Protein AF-A0A7V9KQL7-F1 (afdb_monomer_lite)

Radius of gyration: 18.49 Å; chains: 1; bounding box: 31×30×46 Å

Foldseek 3Di:
DPPDDDPFDQDDPPGDPVSVVVRVVVVVVVVVPDDPDLWDQDPVRDIDGPDPPPPPPDDDDDDPPPDDDDDDDDD

pLDDT: mean 73.56, std 21.16, range [33.03, 97.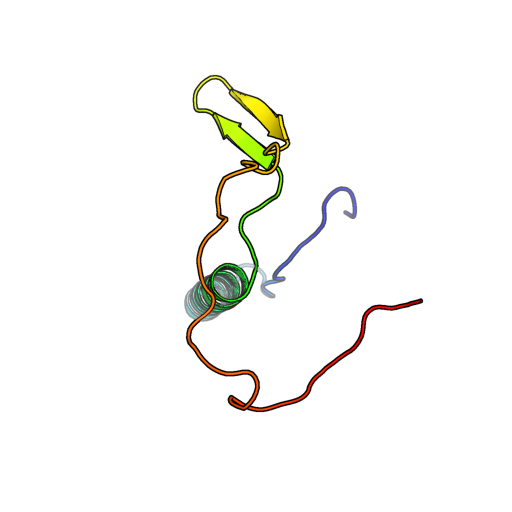38]

Sequence (75 aa):
DRCIPVDVYIPGCPPRPEALLYGLMRLQDIIMREAPSAYIFESDGSVHRRRSLEGDDELQSISERDLGGVVAPAG

Structure (mmCIF, N/CA/C/O backbone):
data_AF-A0A7V9KQL7-F1
#
_entry.id   AF-A0A7V9KQL7-F1
#
loop_
_atom_site.group_PDB
_atom_site.id
_atom_site.type_symbol
_atom_site.label_atom_id
_atom_site.label_alt_id
_atom_site.label_comp_id
_atom_site.label_asym_id
_atom_site.label_entity_id
_atom_site.label_seq_id
_atom_site.pdbx_PDB_ins_code
_atom_site.Cartn_x
_atom_site.Cartn_y
_atom_site.Cartn_z
_atom_site.occupancy
_atom_site.B_iso_or_equiv
_atom_site.auth_seq_id
_atom_site.auth_comp_id
_atom_site.auth_asym_id
_atom_site.auth_atom_id
_atom_site.pdbx_PDB_model_num
ATOM 1 N N . ASP A 1 1 ? -5.162 16.011 6.100 1.00 60.81 1 ASP A N 1
ATOM 2 C CA . ASP A 1 1 ? -4.658 14.641 5.839 1.00 60.81 1 ASP A CA 1
ATOM 3 C C . ASP A 1 1 ? -4.653 14.248 4.359 1.00 60.81 1 ASP A C 1
ATOM 5 O O . ASP A 1 1 ? -5.053 13.146 4.016 1.00 60.81 1 ASP A O 1
ATOM 9 N N . ARG A 1 2 ? -4.201 15.128 3.452 1.00 65.69 2 ARG A N 1
ATOM 10 C CA . ARG A 1 2 ? -4.065 14.820 2.010 1.00 65.69 2 ARG A CA 1
ATOM 11 C C . ARG A 1 2 ? -2.851 15.530 1.399 1.00 65.69 2 ARG A C 1
ATOM 13 O O . ARG A 1 2 ? -2.944 16.129 0.337 1.00 65.69 2 ARG A O 1
ATOM 20 N N . CYS A 1 3 ? -1.737 15.541 2.129 1.00 80.38 3 CYS A N 1
ATOM 21 C CA . CYS A 1 3 ? -0.518 16.219 1.678 1.00 80.38 3 CYS A CA 1
ATOM 22 C C . CYS A 1 3 ? 0.359 15.320 0.796 1.00 80.38 3 CYS A C 1
ATOM 24 O O . CYS A 1 3 ? 1.118 15.838 -0.014 1.00 80.38 3 CYS A O 1
ATOM 26 N N . ILE A 1 4 ? 0.250 13.995 0.946 1.00 82.06 4 ILE A N 1
ATOM 27 C CA . ILE A 1 4 ? 1.049 13.008 0.213 1.00 82.06 4 ILE A CA 1
ATOM 28 C C . ILE A 1 4 ? 0.161 11.880 -0.326 1.00 82.06 4 ILE A C 1
ATOM 30 O O . ILE A 1 4 ? -0.859 11.569 0.304 1.00 82.06 4 ILE A O 1
ATOM 34 N N . PRO A 1 5 ? 0.516 11.287 -1.479 1.00 85.81 5 PRO A N 1
ATOM 35 C CA . PRO A 1 5 ? -0.146 10.087 -1.970 1.00 85.81 5 PRO A CA 1
ATOM 36 C C . PRO A 1 5 ? 0.079 8.924 -0.997 1.00 85.81 5 PRO A C 1
ATOM 38 O O . PRO A 1 5 ? 1.115 8.839 -0.339 1.00 85.81 5 PRO A O 1
ATOM 41 N N . VAL A 1 6 ? -0.924 8.055 -0.891 1.00 88.94 6 VAL A N 1
ATOM 42 C CA . VAL A 1 6 ? -0.895 6.860 -0.045 1.00 88.94 6 VAL A CA 1
ATOM 43 C C . VAL A 1 6 ? -1.172 5.659 -0.934 1.00 88.94 6 VAL A C 1
ATOM 45 O O . VAL A 1 6 ? -2.246 5.584 -1.528 1.00 88.94 6 VAL A O 1
ATOM 48 N N . ASP A 1 7 ? -0.233 4.720 -0.984 1.00 91.94 7 ASP A N 1
ATOM 49 C CA . ASP A 1 7 ? -0.350 3.525 -1.828 1.00 91.94 7 ASP A CA 1
ATOM 50 C C . ASP A 1 7 ? -1.213 2.438 -1.173 1.00 91.94 7 ASP A C 1
ATOM 52 O O . ASP A 1 7 ? -2.007 1.766 -1.832 1.00 91.94 7 ASP A O 1
ATOM 56 N N . VAL A 1 8 ? -1.096 2.271 0.151 1.00 93.25 8 VAL A N 1
ATOM 57 C CA . VAL A 1 8 ? -1.838 1.264 0.924 1.00 93.25 8 VAL A CA 1
ATOM 58 C C . VAL A 1 8 ? -2.332 1.861 2.241 1.00 93.25 8 VAL A C 1
ATOM 60 O O . VAL A 1 8 ? -1.553 2.389 3.030 1.00 93.25 8 VAL A O 1
ATOM 63 N N . TYR A 1 9 ? -3.635 1.734 2.510 1.00 93.62 9 TYR A N 1
ATOM 64 C CA . TYR A 1 9 ? -4.250 2.111 3.785 1.00 93.62 9 TYR A CA 1
ATOM 65 C C . TYR A 1 9 ? -4.530 0.868 4.639 1.00 93.62 9 TYR A C 1
ATOM 67 O O . TYR A 1 9 ? -5.197 -0.061 4.180 1.00 93.62 9 TYR A O 1
ATOM 75 N N . ILE A 1 10 ? -4.050 0.857 5.886 1.00 95.94 10 ILE A N 1
ATOM 76 C CA . ILE A 1 10 ? -4.218 -0.266 6.820 1.00 95.94 10 ILE A CA 1
ATOM 77 C C . ILE A 1 10 ? -5.209 0.146 7.921 1.00 95.94 10 ILE A C 1
ATOM 79 O O . ILE A 1 10 ? -4.873 0.999 8.744 1.00 95.94 10 ILE A O 1
ATOM 83 N N . PRO A 1 11 ? -6.425 -0.432 7.967 1.00 92.38 11 PRO A N 1
ATOM 84 C CA . PRO A 1 11 ? -7.422 -0.064 8.965 1.00 92.38 11 PRO A CA 1
ATOM 85 C C . PRO A 1 11 ? -7.119 -0.669 10.347 1.00 92.38 11 PRO A C 1
ATOM 87 O O . PRO A 1 11 ? -6.703 -1.822 10.466 1.00 92.38 11 PRO A O 1
ATOM 90 N N . GLY A 1 12 ? -7.411 0.095 11.403 1.00 92.06 12 GLY A N 1
ATOM 91 C CA . GLY A 1 12 ? -7.389 -0.358 12.798 1.00 92.06 12 GLY A CA 1
ATOM 92 C C . GLY A 1 12 ? -6.823 0.684 13.767 1.00 92.06 12 GLY A C 1
ATOM 93 O O . GLY A 1 12 ? -6.092 1.583 13.365 1.00 92.06 12 GLY A O 1
ATOM 94 N N . CYS A 1 13 ? -7.167 0.570 15.053 1.00 89.31 13 CYS A N 1
ATOM 95 C CA . CYS A 1 13 ? -6.662 1.452 16.111 1.00 89.31 13 CYS A CA 1
ATOM 96 C C . CYS A 1 13 ? -6.398 0.659 17.411 1.00 89.31 13 CYS A C 1
ATOM 98 O O . CYS A 1 13 ? -7.308 0.526 18.232 1.00 89.31 13 CYS A O 1
ATOM 100 N N . PRO A 1 14 ? -5.181 0.109 17.600 1.00 89.69 14 PRO A N 1
ATOM 101 C CA . PRO A 1 14 ? -4.127 -0.075 16.593 1.00 89.69 14 PRO A CA 1
ATOM 102 C C . PRO A 1 14 ? -4.483 -1.204 15.603 1.00 89.69 14 PRO A C 1
ATOM 104 O O . PRO A 1 14 ? -5.296 -2.076 15.930 1.00 89.69 14 PRO A O 1
ATOM 107 N N . PRO A 1 15 ? -3.922 -1.214 14.381 1.00 95.00 15 PRO A N 1
ATOM 108 C CA . PRO A 1 15 ? -4.095 -2.342 13.474 1.00 95.00 15 PRO A CA 1
ATOM 109 C C . PRO A 1 15 ? -3.542 -3.612 14.119 1.00 95.00 15 PRO A C 1
ATOM 111 O O . PRO A 1 15 ? -2.507 -3.590 14.789 1.00 95.00 15 PRO A O 1
ATOM 114 N N . ARG A 1 16 ? -4.240 -4.733 13.925 1.00 97.25 16 ARG A N 1
ATOM 115 C CA . ARG A 1 16 ? -3.726 -6.021 14.394 1.00 97.25 16 ARG A CA 1
ATOM 116 C C . ARG A 1 16 ? -2.437 -6.383 13.646 1.00 97.25 16 ARG A C 1
ATOM 118 O O . ARG A 1 16 ? -2.308 -6.002 12.479 1.00 97.25 16 ARG A O 1
ATOM 125 N N . PRO A 1 17 ? -1.511 -7.132 14.270 1.00 97.06 17 PRO A N 1
ATOM 126 C CA . PRO A 1 17 ? -0.250 -7.514 13.635 1.00 97.06 17 PRO A CA 1
ATOM 127 C C . PRO A 1 17 ? -0.432 -8.157 12.254 1.00 97.06 17 PRO A C 1
ATOM 129 O O . PRO A 1 17 ? 0.308 -7.846 11.324 1.00 97.06 17 PRO A O 1
ATOM 132 N N . GLU A 1 18 ? -1.464 -8.985 12.085 1.00 97.31 18 GLU A N 1
ATOM 133 C CA . GLU A 1 18 ? -1.768 -9.653 10.818 1.00 97.31 18 GLU A CA 1
ATOM 134 C C . GLU A 1 18 ? -2.210 -8.658 9.737 1.00 97.31 18 GLU A C 1
ATOM 136 O O . GLU A 1 18 ? -1.823 -8.790 8.578 1.00 97.31 18 GLU A O 1
ATOM 141 N N . ALA A 1 19 ? -2.982 -7.631 10.110 1.00 96.50 19 ALA A N 1
ATOM 142 C CA . ALA A 1 19 ? -3.430 -6.589 9.186 1.00 96.50 19 ALA A CA 1
ATOM 143 C C . ALA A 1 19 ? -2.262 -5.706 8.721 1.00 96.50 19 ALA A C 1
ATOM 145 O O . ALA A 1 19 ? -2.198 -5.328 7.550 1.00 96.50 19 ALA A O 1
ATOM 146 N N . LEU A 1 20 ? -1.315 -5.421 9.620 1.00 96.50 20 LEU A N 1
ATOM 147 C CA . LEU A 1 20 ? -0.085 -4.711 9.276 1.00 96.50 20 LEU A CA 1
ATOM 148 C C . LEU A 1 20 ? 0.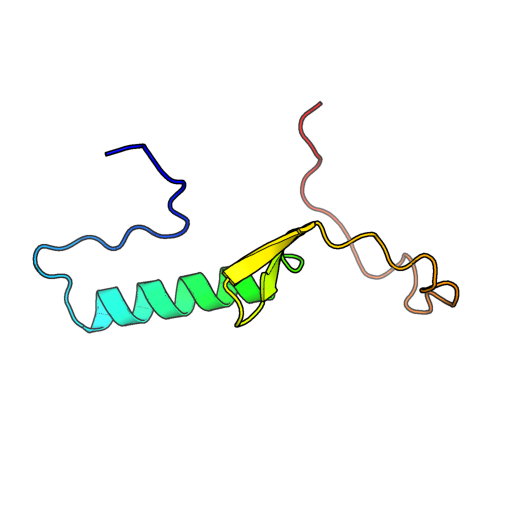772 -5.528 8.298 1.00 96.50 20 LEU A C 1
ATOM 150 O O . LEU A 1 20 ? 1.196 -5.009 7.266 1.00 96.50 20 LEU A O 1
ATOM 154 N N . LEU A 1 21 ? 0.993 -6.811 8.607 1.00 97.38 21 LEU A N 1
ATOM 155 C CA . LEU A 1 21 ? 1.783 -7.710 7.766 1.00 97.38 21 LEU A CA 1
ATOM 156 C C . LEU A 1 21 ? 1.169 -7.848 6.370 1.00 97.38 21 LEU A C 1
ATOM 158 O O . LEU A 1 21 ? 1.880 -7.757 5.373 1.00 97.38 21 LEU A O 1
ATOM 162 N N . TYR A 1 22 ? -0.154 -7.994 6.297 1.00 96.81 22 TYR A N 1
ATOM 163 C CA . TYR A 1 22 ? -0.875 -8.026 5.029 1.00 96.81 22 TYR A CA 1
ATOM 164 C C . TYR A 1 22 ? -0.677 -6.738 4.217 1.00 96.81 22 TYR A C 1
ATOM 166 O O . TYR A 1 22 ? -0.401 -6.802 3.019 1.00 96.81 22 TYR A O 1
ATOM 174 N N . GLY A 1 23 ? -0.754 -5.569 4.861 1.00 96.56 23 GLY A N 1
ATOM 175 C CA . GLY A 1 23 ? -0.477 -4.288 4.207 1.00 96.56 23 GLY A CA 1
ATOM 176 C C . GLY A 1 23 ? 0.938 -4.213 3.627 1.00 96.56 23 GLY A C 1
ATOM 177 O O . GLY A 1 23 ? 1.118 -3.749 2.502 1.00 96.56 23 GLY A O 1
ATOM 178 N N . LEU A 1 24 ? 1.932 -4.740 4.350 1.00 96.50 24 LEU A N 1
ATOM 179 C CA . LEU A 1 24 ? 3.318 -4.793 3.885 1.00 96.50 24 LEU A CA 1
ATOM 180 C C . LEU A 1 24 ? 3.503 -5.749 2.698 1.00 96.50 24 LEU A 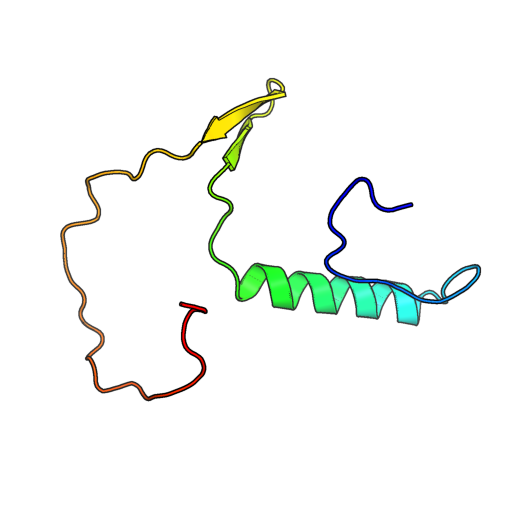C 1
ATOM 182 O O . LEU A 1 24 ? 4.199 -5.407 1.745 1.00 96.50 24 LEU A O 1
ATOM 186 N N . MET A 1 25 ? 2.878 -6.928 2.732 1.00 97.25 25 MET A N 1
ATOM 187 C CA . MET A 1 25 ? 2.906 -7.865 1.602 1.00 97.25 25 MET A CA 1
ATOM 188 C C . MET A 1 25 ? 2.254 -7.247 0.362 1.00 97.25 25 MET A C 1
ATOM 190 O O . MET A 1 25 ? 2.799 -7.331 -0.735 1.00 97.25 25 MET A O 1
ATOM 194 N N . ARG A 1 26 ? 1.135 -6.534 0.540 1.00 95.94 26 ARG A N 1
ATOM 195 C CA . ARG A 1 26 ? 0.458 -5.845 -0.560 1.00 95.94 26 ARG A CA 1
ATOM 196 C C . ARG A 1 26 ? 1.322 -4.748 -1.180 1.00 95.94 26 ARG A C 1
ATOM 198 O O . ARG A 1 26 ? 1.287 -4.584 -2.396 1.00 95.94 26 ARG A O 1
ATOM 205 N N . LEU A 1 27 ? 2.082 -4.018 -0.364 1.00 95.31 27 LEU A N 1
ATOM 206 C CA . LEU A 1 27 ? 3.028 -3.013 -0.845 1.00 95.31 27 LEU A CA 1
ATOM 207 C C . LEU A 1 27 ? 4.173 -3.652 -1.644 1.00 95.31 27 LEU A C 1
ATOM 209 O O . LEU A 1 27 ? 4.530 -3.138 -2.699 1.00 95.31 27 LEU A O 1
ATOM 213 N N . GLN A 1 28 ? 4.705 -4.793 -1.191 1.00 95.81 28 GLN A N 1
ATOM 214 C CA . GLN A 1 28 ? 5.723 -5.537 -1.946 1.00 95.81 28 GLN A CA 1
ATOM 215 C C . GLN A 1 28 ? 5.213 -5.937 -3.337 1.00 95.81 28 GLN A C 1
ATOM 217 O O . GLN A 1 28 ? 5.920 -5.730 -4.321 1.00 95.81 28 GLN A O 1
ATOM 222 N N . ASP A 1 29 ? 3.970 -6.418 -3.442 1.00 95.19 29 ASP A N 1
ATOM 223 C CA . ASP A 1 29 ? 3.359 -6.755 -4.735 1.00 95.19 29 ASP A CA 1
ATOM 224 C C . ASP A 1 29 ? 3.221 -5.545 -5.669 1.00 95.19 29 ASP A C 1
ATOM 226 O O . ASP A 1 29 ? 3.294 -5.702 -6.886 1.00 95.19 29 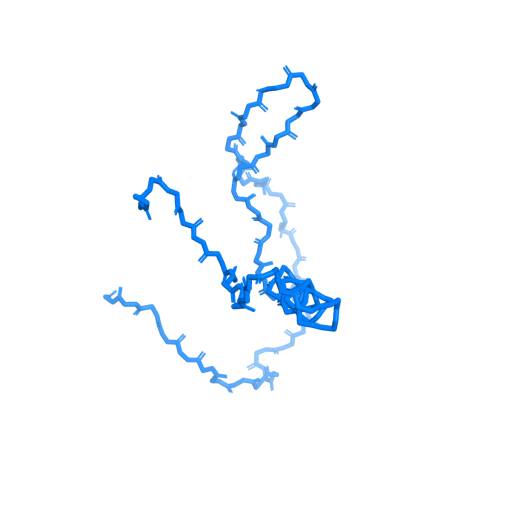ASP A O 1
ATOM 230 N N . ILE A 1 30 ? 2.975 -4.351 -5.118 1.00 91.06 30 ILE A N 1
ATOM 231 C CA . ILE A 1 30 ? 2.897 -3.107 -5.897 1.00 91.06 30 ILE A CA 1
ATOM 232 C C . ILE A 1 30 ? 4.285 -2.773 -6.451 1.00 91.06 30 ILE A C 1
ATOM 234 O O . ILE A 1 30 ? 4.438 -2.639 -7.661 1.00 91.06 30 ILE A O 1
ATOM 238 N N . ILE A 1 31 ? 5.309 -2.766 -5.594 1.00 91.00 31 ILE A N 1
ATOM 239 C CA . ILE A 1 31 ? 6.696 -2.471 -5.986 1.00 91.00 31 ILE A CA 1
ATOM 240 C C . ILE A 1 31 ? 7.195 -3.444 -7.061 1.00 91.00 31 ILE A C 1
ATOM 242 O O . ILE A 1 31 ? 7.857 -3.025 -8.003 1.00 91.00 31 ILE A O 1
ATOM 246 N N . MET A 1 32 ? 6.868 -4.736 -6.956 1.00 91.38 32 MET A N 1
ATOM 247 C CA . MET A 1 32 ? 7.288 -5.738 -7.945 1.00 91.38 32 MET A CA 1
ATOM 248 C C . MET A 1 32 ? 6.659 -5.540 -9.331 1.00 91.38 32 MET A C 1
ATOM 250 O O . MET A 1 32 ? 7.188 -6.055 -10.314 1.00 91.38 32 MET A O 1
ATOM 254 N N . ARG A 1 33 ? 5.518 -4.849 -9.419 1.00 90.81 33 ARG A N 1
ATOM 255 C CA . ARG A 1 33 ? 4.779 -4.624 -10.673 1.00 90.81 33 ARG A CA 1
ATOM 256 C C . ARG A 1 33 ? 5.052 -3.259 -11.288 1.00 90.81 33 ARG A C 1
ATOM 258 O O . ARG A 1 33 ? 4.741 -3.055 -12.458 1.00 90.81 33 ARG A O 1
ATOM 265 N N . GLU A 1 34 ? 5.582 -2.330 -10.507 1.00 86.19 34 GLU A N 1
ATOM 266 C CA . GLU A 1 34 ? 5.850 -0.969 -10.944 1.00 86.19 34 GLU A CA 1
ATOM 267 C C . GLU A 1 34 ? 7.279 -0.815 -11.462 1.00 86.19 34 GLU A C 1
ATOM 269 O O . GLU A 1 34 ? 8.222 -1.469 -11.013 1.00 86.19 34 GLU A O 1
ATOM 274 N N . ALA A 1 35 ? 7.446 0.076 -12.440 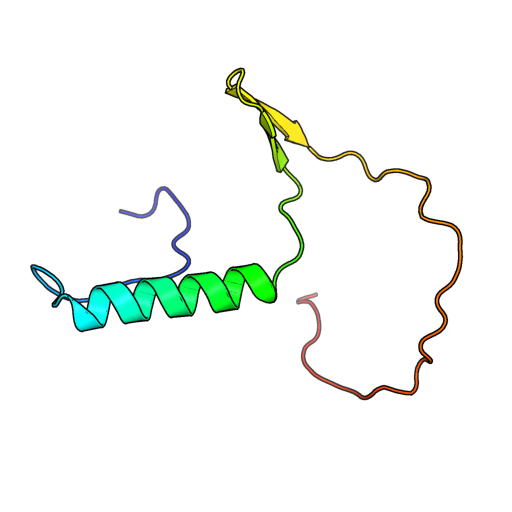1.00 78.88 35 ALA A N 1
ATOM 275 C CA . ALA A 1 35 ? 8.771 0.460 -12.893 1.00 78.88 35 ALA A CA 1
ATOM 276 C C . ALA A 1 35 ? 9.483 1.262 -11.787 1.00 78.88 35 ALA A C 1
ATOM 278 O O . ALA A 1 35 ? 8.831 2.006 -11.048 1.00 78.88 35 ALA A O 1
ATOM 279 N N . PRO A 1 36 ? 10.820 1.170 -11.682 1.00 76.00 36 PRO A N 1
ATOM 280 C CA . PRO A 1 36 ? 11.572 1.963 -10.724 1.00 76.00 36 PRO A CA 1
ATOM 281 C C . PRO A 1 36 ? 11.246 3.453 -10.857 1.00 76.00 36 PRO A C 1
ATOM 283 O O . PRO A 1 36 ? 11.146 3.972 -11.970 1.00 76.00 36 PRO A O 1
ATOM 286 N N . SER A 1 37 ? 11.136 4.141 -9.718 1.00 75.00 37 SER A N 1
ATOM 287 C CA . SER A 1 37 ? 10.881 5.581 -9.687 1.00 75.00 37 SER A CA 1
ATOM 288 C C . SER A 1 37 ? 11.818 6.336 -10.632 1.00 75.00 37 SER A C 1
ATOM 290 O O . SER A 1 37 ? 13.029 6.097 -10.676 1.00 75.00 37 SER A O 1
ATOM 292 N N . ALA A 1 38 ? 11.256 7.310 -11.348 1.00 72.94 38 ALA A N 1
ATOM 293 C CA . ALA A 1 38 ? 12.022 8.248 -12.161 1.00 72.94 38 ALA A CA 1
ATOM 294 C C . ALA A 1 38 ? 12.938 9.154 -11.316 1.00 72.94 38 ALA A C 1
ATOM 296 O O . ALA A 1 38 ? 13.704 9.928 -11.884 1.00 72.94 38 ALA A O 1
ATOM 297 N N . TYR A 1 39 ? 12.865 9.082 -9.984 1.00 76.94 39 TYR A N 1
ATOM 298 C CA . TYR A 1 39 ? 13.690 9.831 -9.044 1.00 76.94 39 TYR A CA 1
ATOM 299 C C . TYR A 1 39 ? 14.608 8.884 -8.269 1.00 76.94 39 TYR A C 1
ATOM 301 O O . TYR A 1 39 ? 14.152 7.897 -7.692 1.00 76.94 39 TYR A O 1
ATOM 309 N N . ILE A 1 40 ? 15.899 9.204 -8.248 1.00 80.44 40 ILE A N 1
ATOM 310 C CA . ILE A 1 40 ? 16.919 8.515 -7.458 1.00 80.44 40 ILE A CA 1
ATOM 311 C C . ILE A 1 40 ? 17.178 9.353 -6.209 1.00 80.44 40 ILE A C 1
ATOM 313 O O . ILE A 1 40 ? 17.381 10.563 -6.320 1.00 80.44 40 ILE A O 1
ATOM 317 N N . PHE A 1 41 ? 17.151 8.700 -5.049 1.00 82.94 41 PHE A N 1
ATOM 318 C CA . PHE A 1 41 ? 17.513 9.276 -3.759 1.00 82.94 41 PHE A CA 1
ATOM 319 C C . PHE A 1 41 ? 18.888 8.735 -3.376 1.00 82.94 41 PHE A C 1
ATOM 321 O O . PHE A 1 41 ? 19.037 7.531 -3.166 1.00 82.94 41 PHE A O 1
ATOM 328 N N . GLU A 1 42 ? 19.881 9.610 -3.313 1.00 79.69 42 GLU A N 1
ATOM 329 C CA . GLU A 1 42 ? 21.244 9.258 -2.918 1.00 79.69 42 GLU A CA 1
ATOM 330 C C . GLU A 1 42 ? 21.420 9.405 -1.398 1.00 79.69 42 GLU A C 1
ATOM 332 O O . GLU A 1 42 ? 20.677 10.125 -0.722 1.00 79.69 42 GLU A O 1
ATOM 337 N N . SER A 1 43 ? 22.419 8.725 -0.825 1.00 86.44 43 SER A N 1
ATOM 338 C CA . SER A 1 43 ? 22.680 8.760 0.626 1.00 86.44 43 SER A CA 1
ATOM 339 C C . SER A 1 43 ? 23.083 10.143 1.153 1.00 86.44 43 SER A C 1
ATOM 341 O O . SER A 1 43 ? 23.037 10.375 2.359 1.00 86.44 43 SER A O 1
ATOM 343 N N . ASP A 1 44 ? 23.488 11.052 0.265 1.00 86.94 44 ASP A N 1
ATOM 344 C CA . ASP A 1 44 ? 23.794 12.453 0.572 1.00 86.94 44 ASP A CA 1
ATOM 345 C C . ASP A 1 44 ? 22.539 13.348 0.644 1.00 86.94 44 ASP A C 1
ATOM 347 O O . ASP A 1 44 ? 22.640 14.541 0.931 1.00 86.94 44 ASP A O 1
ATOM 351 N N . GLY A 1 45 ? 21.351 12.778 0.410 1.00 80.56 45 GLY A N 1
ATOM 352 C CA . GLY A 1 45 ? 20.076 13.490 0.419 1.00 80.56 45 GLY A CA 1
ATOM 353 C C . GLY A 1 45 ? 19.763 14.224 -0.885 1.00 80.56 45 GLY A C 1
ATOM 354 O O . GLY A 1 45 ? 18.750 14.925 -0.953 1.00 80.56 45 GLY A O 1
ATOM 355 N N . SER A 1 46 ? 20.590 14.078 -1.924 1.00 83.00 46 SER A N 1
ATOM 356 C CA . SER A 1 46 ? 20.280 14.608 -3.247 1.00 83.00 46 SER A CA 1
ATOM 357 C C . SER A 1 46 ? 19.213 13.752 -3.941 1.00 83.00 46 SER A C 1
ATOM 359 O O . SER A 1 46 ? 19.181 12.524 -3.833 1.00 83.00 46 SER A O 1
ATOM 361 N N . VAL A 1 47 ? 18.289 14.425 -4.637 1.00 81.31 47 VAL A N 1
ATOM 362 C CA . VAL A 1 47 ? 17.247 13.779 -5.444 1.00 81.31 47 VAL A CA 1
ATOM 363 C C . VAL A 1 47 ? 17.435 14.195 -6.889 1.00 81.31 47 VAL A C 1
ATOM 365 O O . VAL A 1 47 ? 17.289 15.370 -7.235 1.00 81.31 47 VAL A O 1
ATOM 368 N N . HIS A 1 48 ? 17.725 13.230 -7.754 1.00 79.06 48 HIS A N 1
ATOM 369 C CA . HIS A 1 48 ? 17.916 13.481 -9.176 1.00 79.06 48 HIS A CA 1
ATOM 370 C C . HIS A 1 48 ? 16.917 12.681 -10.002 1.00 79.06 48 HIS A C 1
ATOM 372 O O . HIS A 1 48 ? 16.662 11.507 -9.741 1.00 79.06 48 HIS A O 1
ATOM 378 N N . ARG A 1 49 ? 16.346 13.314 -11.034 1.00 75.19 49 ARG A N 1
ATOM 379 C CA . ARG A 1 49 ? 15.570 12.581 -12.035 1.00 75.19 49 ARG A CA 1
ATOM 380 C C . ARG A 1 49 ? 16.537 11.682 -12.804 1.00 75.19 49 ARG A C 1
ATOM 382 O O . ARG A 1 49 ? 17.515 12.185 -13.362 1.00 75.19 49 ARG A O 1
ATOM 389 N N . ARG A 1 50 ? 16.249 10.383 -12.862 1.00 68.19 50 ARG A N 1
ATOM 390 C CA . ARG A 1 50 ? 16.946 9.426 -13.719 1.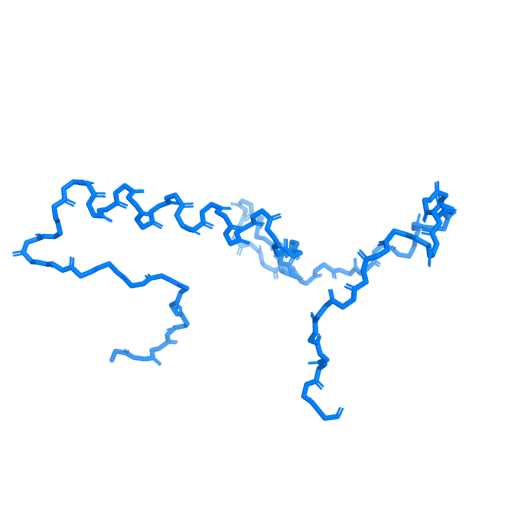00 68.19 50 ARG A CA 1
ATOM 391 C C . ARG A 1 50 ? 16.837 9.935 -15.154 1.00 68.19 50 ARG A C 1
ATOM 393 O O . ARG A 1 50 ? 15.756 9.936 -15.737 1.00 68.19 50 ARG A O 1
ATOM 400 N N . ARG A 1 51 ? 17.940 10.450 -15.699 1.00 59.16 51 ARG A N 1
ATOM 401 C CA . ARG A 1 51 ? 18.050 10.664 -17.141 1.00 59.16 51 ARG A CA 1
ATOM 402 C C . ARG A 1 51 ? 18.062 9.273 -17.757 1.00 59.16 51 ARG A C 1
ATOM 404 O O . ARG A 1 51 ? 18.823 8.431 -17.285 1.00 59.16 51 ARG A O 1
ATOM 411 N N . SER A 1 52 ? 17.172 9.026 -18.715 1.00 54.53 52 SER A N 1
ATOM 412 C CA . SER A 1 52 ? 17.198 7.819 -19.535 1.00 54.53 52 SER A CA 1
ATOM 413 C C . SER A 1 52 ? 18.643 7.588 -19.962 1.00 54.53 52 SER A C 1
ATOM 415 O O . SER A 1 52 ? 19.260 8.493 -20.523 1.00 54.53 52 SER A O 1
ATOM 417 N N . LEU A 1 53 ? 19.214 6.439 -19.609 1.00 56.59 53 LEU A N 1
ATOM 418 C CA . LEU A 1 53 ? 20.476 6.026 -20.197 1.00 56.59 53 LEU A CA 1
ATOM 419 C C . LEU A 1 53 ? 20.135 5.743 -21.662 1.00 56.59 53 LEU A C 1
ATOM 421 O O . LEU A 1 53 ? 19.507 4.738 -21.972 1.00 56.59 53 LEU A O 1
ATOM 425 N N . GLU A 1 54 ? 20.429 6.691 -22.549 1.00 54.41 54 GLU A N 1
ATOM 426 C CA . GLU A 1 54 ? 20.496 6.426 -23.985 1.00 54.41 54 GLU A CA 1
ATOM 427 C C . GLU A 1 54 ? 21.600 5.372 -24.169 1.00 54.41 54 GLU A C 1
ATOM 429 O O . GLU A 1 54 ? 22.786 5.703 -24.165 1.00 54.41 54 GLU A O 1
ATOM 434 N N . GLY A 1 55 ? 21.218 4.091 -24.162 1.00 50.12 55 GLY A N 1
ATOM 435 C CA . GLY A 1 55 ? 22.172 2.981 -24.146 1.00 50.12 55 GLY A CA 1
ATOM 436 C C . GLY A 1 55 ? 21.621 1.564 -23.945 1.00 50.12 55 GLY A C 1
ATOM 437 O O . GLY A 1 55 ? 22.434 0.651 -23.867 1.00 50.12 55 GLY A O 1
ATOM 438 N N . ASP A 1 56 ? 20.301 1.346 -23.910 1.00 50.00 56 ASP A N 1
ATOM 439 C CA . ASP A 1 56 ? 19.699 -0.003 -23.952 1.00 50.00 56 ASP A CA 1
ATOM 440 C C . ASP A 1 56 ? 19.333 -0.420 -25.400 1.00 50.00 56 ASP A C 1
ATOM 442 O O . ASP A 1 56 ? 18.323 -1.082 -25.648 1.00 50.00 56 ASP A O 1
ATOM 446 N N . ASP A 1 57 ? 20.141 -0.007 -26.383 1.00 52.00 57 ASP A N 1
ATOM 447 C CA . ASP A 1 57 ? 20.073 -0.495 -27.765 1.00 52.00 57 ASP A CA 1
ATOM 448 C C . ASP A 1 57 ? 20.724 -1.888 -27.860 1.00 52.00 57 ASP A C 1
ATOM 450 O O . ASP A 1 57 ? 21.876 -2.009 -28.256 1.00 52.00 57 ASP A O 1
ATOM 454 N N . GLU A 1 58 ? 20.004 -2.949 -27.485 1.00 43.78 58 GLU A N 1
ATOM 455 C CA . GLU A 1 58 ? 19.977 -4.203 -28.259 1.00 43.78 58 GLU A CA 1
ATOM 456 C C . GLU A 1 58 ? 18.947 -5.197 -27.698 1.00 43.78 58 GLU A C 1
ATOM 458 O O . GLU A 1 58 ? 19.070 -5.722 -26.595 1.00 43.78 58 GLU A O 1
ATOM 463 N N . LEU A 1 59 ? 17.944 -5.469 -28.536 1.00 52.41 59 LEU A N 1
ATOM 464 C CA . LEU A 1 59 ? 17.118 -6.674 -28.611 1.00 52.41 59 LEU A CA 1
ATOM 465 C C . LEU A 1 59 ? 16.586 -7.255 -27.283 1.00 52.41 59 LEU A C 1
ATOM 467 O O . LEU A 1 59 ? 17.225 -8.053 -26.606 1.00 52.41 59 LEU A O 1
ATOM 471 N N . GLN A 1 60 ? 15.315 -7.034 -26.937 1.00 47.66 60 GLN A N 1
ATOM 472 C CA . GLN A 1 60 ? 14.156 -7.442 -27.754 1.00 47.66 60 GLN A CA 1
ATOM 473 C C . GLN A 1 60 ? 14.389 -8.797 -28.447 1.00 47.66 60 GLN A C 1
ATOM 475 O O . GLN A 1 60 ? 14.589 -8.884 -29.654 1.00 47.66 60 GLN A O 1
ATOM 480 N N . SER A 1 61 ? 14.355 -9.882 -27.674 1.00 36.12 61 SER A N 1
ATOM 481 C CA . SER A 1 61 ? 14.119 -11.226 -28.214 1.00 36.12 61 SER A CA 1
ATOM 482 C C . SER A 1 61 ? 13.253 -12.065 -27.273 1.00 36.12 61 SER A C 1
ATOM 484 O O . SER A 1 61 ? 13.548 -13.212 -26.965 1.00 36.12 61 SER A O 1
ATOM 486 N N . ILE A 1 62 ? 12.128 -11.501 -26.836 1.00 40.38 62 ILE A N 1
ATOM 487 C CA . ILE A 1 62 ? 10.963 -12.313 -26.477 1.00 40.38 62 ILE A CA 1
ATOM 488 C C . ILE A 1 62 ? 9.786 -11.692 -27.226 1.00 40.38 62 ILE A C 1
ATOM 490 O O . ILE A 1 62 ? 9.536 -10.494 -27.140 1.00 40.38 62 ILE A O 1
ATOM 494 N N . SER A 1 63 ? 9.205 -12.490 -28.114 1.00 36.81 63 SER A N 1
ATOM 495 C CA . SER A 1 63 ? 8.366 -12.065 -29.232 1.00 36.81 63 SER A CA 1
ATOM 496 C C . SER A 1 63 ? 7.082 -11.340 -28.822 1.00 36.81 63 SER A C 1
ATOM 498 O O . SER A 1 63 ? 6.482 -11.683 -27.809 1.00 36.81 63 SER A O 1
ATOM 500 N N . GLU A 1 64 ? 6.573 -10.473 -29.707 1.00 47.28 64 GLU A N 1
ATOM 501 C CA . GLU A 1 64 ? 5.240 -9.820 -29.708 1.00 47.28 64 GLU A CA 1
ATOM 502 C C . GLU A 1 64 ? 4.026 -10.788 -29.669 1.00 47.28 64 GLU A C 1
ATOM 504 O O . GLU A 1 64 ? 2.903 -10.433 -30.023 1.00 47.28 64 GLU A O 1
ATOM 509 N N . ARG A 1 65 ? 4.231 -12.042 -29.257 1.00 49.66 65 ARG A N 1
ATOM 510 C CA . ARG A 1 65 ? 3.218 -13.090 -29.128 1.00 49.66 65 ARG A CA 1
ATOM 511 C C . ARG A 1 65 ? 3.037 -13.615 -27.707 1.00 49.66 65 ARG A C 1
ATOM 513 O O . ARG A 1 65 ? 2.204 -14.496 -27.545 1.00 49.66 65 ARG A O 1
ATOM 520 N N . ASP A 1 66 ? 3.690 -13.042 -26.697 1.00 46.62 66 ASP A N 1
ATOM 521 C CA . ASP A 1 66 ? 3.355 -13.292 -25.288 1.00 46.62 66 ASP A CA 1
ATOM 522 C C . ASP A 1 66 ? 2.317 -12.266 -24.789 1.00 46.62 66 ASP A C 1
ATOM 524 O O . ASP A 1 66 ? 2.589 -11.392 -23.976 1.00 46.62 66 ASP A O 1
ATOM 528 N N . LEU A 1 67 ? 1.125 -12.354 -25.396 1.00 46.22 67 LEU A N 1
ATOM 529 C CA . LEU A 1 67 ? -0.206 -12.296 -24.762 1.00 46.22 67 LEU A CA 1
ATOM 530 C C . LEU A 1 67 ? -0.345 -11.327 -23.559 1.00 46.22 67 LEU A C 1
ATOM 532 O O . LEU A 1 67 ? 0.149 -11.607 -22.477 1.00 46.22 67 LEU A O 1
ATOM 536 N N . GLY A 1 68 ? -1.094 -10.224 -23.579 1.00 35.34 68 GLY A N 1
ATOM 537 C CA . GLY A 1 68 ? -2.250 -9.854 -24.390 1.00 35.34 68 GLY A CA 1
ATOM 538 C C . GLY A 1 68 ? -3.294 -9.207 -23.467 1.00 35.34 68 GLY A C 1
ATOM 539 O O . GLY A 1 68 ? -3.837 -9.896 -22.614 1.00 35.34 68 GLY A O 1
ATOM 540 N N . GLY A 1 69 ? -3.579 -7.906 -23.637 1.00 50.03 69 GLY A N 1
ATOM 541 C CA . GLY A 1 69 ? -4.499 -7.137 -22.773 1.00 50.03 69 GLY A CA 1
ATOM 542 C C . GLY A 1 69 ? -3.943 -6.981 -21.347 1.00 50.03 69 GLY A C 1
ATOM 543 O O . GLY A 1 69 ? -3.413 -7.907 -20.765 1.00 50.03 69 GLY A O 1
ATOM 544 N N . VAL A 1 70 ? -3.989 -5.834 -20.687 1.00 47.62 70 VAL A N 1
ATOM 545 C CA . VAL A 1 70 ? -5.203 -5.134 -20.284 1.00 47.62 70 VAL A CA 1
ATOM 546 C C . VAL A 1 70 ? -4.797 -3.711 -19.866 1.00 47.62 70 VAL A C 1
ATOM 548 O O . VAL A 1 70 ? -3.866 -3.539 -19.086 1.00 47.62 70 VAL A O 1
ATOM 551 N N . VAL A 1 71 ? -5.589 -2.743 -20.343 1.00 45.22 71 VAL A N 1
ATOM 552 C CA . VAL A 1 71 ? -5.753 -1.342 -19.894 1.00 45.22 71 VAL A CA 1
ATOM 553 C C . VAL A 1 71 ? -4.816 -0.268 -20.485 1.00 45.22 71 VAL A C 1
ATOM 555 O O . VAL A 1 71 ? -3.606 -0.258 -20.304 1.00 45.22 71 VAL A O 1
ATOM 558 N N . ALA A 1 72 ? -5.470 0.653 -21.204 1.00 38.28 72 ALA A N 1
ATOM 559 C CA . ALA A 1 72 ? -4.959 1.809 -21.939 1.00 38.28 72 ALA A CA 1
ATOM 560 C C . ALA A 1 72 ? -4.653 3.027 -21.034 1.00 38.28 72 ALA A C 1
ATOM 562 O O . ALA A 1 72 ? -5.234 3.128 -19.948 1.00 38.28 72 ALA A O 1
ATOM 563 N N . PRO A 1 73 ? -3.816 3.988 -21.482 1.00 36.81 73 PRO A N 1
ATOM 564 C CA . PRO A 1 73 ? -3.664 5.272 -20.807 1.00 36.81 73 PRO A CA 1
ATOM 565 C C . PRO A 1 73 ? -4.911 6.145 -21.007 1.00 36.81 73 PRO A C 1
ATOM 567 O O . PRO A 1 73 ? -5.589 6.079 -22.032 1.00 36.81 73 PRO A O 1
ATOM 570 N N . ALA A 1 74 ? -5.222 6.966 -20.007 1.00 44.34 74 ALA A N 1
ATOM 571 C CA . ALA A 1 74 ? -6.249 7.986 -20.132 1.00 44.34 74 ALA A CA 1
ATOM 572 C C . ALA A 1 74 ? -5.773 9.087 -21.095 1.00 44.34 74 ALA A C 1
ATOM 574 O O . ALA A 1 74 ? -4.834 9.808 -20.759 1.00 44.34 74 ALA A O 1
ATOM 575 N N . GLY A 1 75 ? -6.461 9.232 -22.233 1.00 33.03 75 GLY A N 1
ATOM 576 C CA . GLY A 1 75 ? -6.336 10.380 -23.143 1.00 33.03 75 GLY A CA 1
ATOM 577 C C . GLY A 1 75 ? -5.656 10.065 -24.461 1.00 33.03 75 GLY A C 1
ATOM 578 O O . GLY A 1 75 ? -4.419 9.904 -24.448 1.00 33.03 75 GLY A O 1
#

Secondary structure (DSSP, 8-state):
--SS--S-----SSPPHHHHHHHHHHHHHHHHHSPPPSEEE-TTS-EEE----TT--S---S-TTS---------